Protein AF-A0A957FQN2-F1 (afdb_monomer_lite)

Radius of gyration: 18.51 Å; chains: 1; bounding box: 55×21×60 Å

Structure (mmCIF, N/CA/C/O backbone):
data_AF-A0A957FQN2-F1
#
_entry.id   AF-A0A957FQN2-F1
#
loop_
_atom_site.group_PDB
_atom_site.id
_atom_site.type_symbol
_atom_site.label_atom_id
_atom_site.label_alt_id
_atom_site.label_comp_id
_atom_site.label_asym_id
_atom_site.label_entity_id
_atom_site.label_seq_id
_atom_site.pdbx_PDB_ins_code
_atom_site.Cartn_x
_atom_site.Cartn_y
_atom_site.Cartn_z
_atom_site.occupancy
_atom_site.B_iso_or_equiv
_atom_site.auth_seq_id
_atom_site.auth_comp_id
_atom_site.auth_asym_id
_atom_site.auth_atom_id
_atom_site.pdbx_PDB_model_num
ATOM 1 N N . MET A 1 1 ? -30.175 1.654 7.894 1.00 53.66 1 MET A N 1
ATOM 2 C CA . MET A 1 1 ? -29.543 0.340 7.612 1.00 53.66 1 MET A CA 1
ATOM 3 C C . MET A 1 1 ? -28.734 -0.054 8.843 1.00 53.66 1 MET A C 1
ATOM 5 O O . MET A 1 1 ? -28.124 0.829 9.425 1.00 53.66 1 MET A O 1
ATOM 9 N N . SER A 1 2 ? -28.752 -1.314 9.287 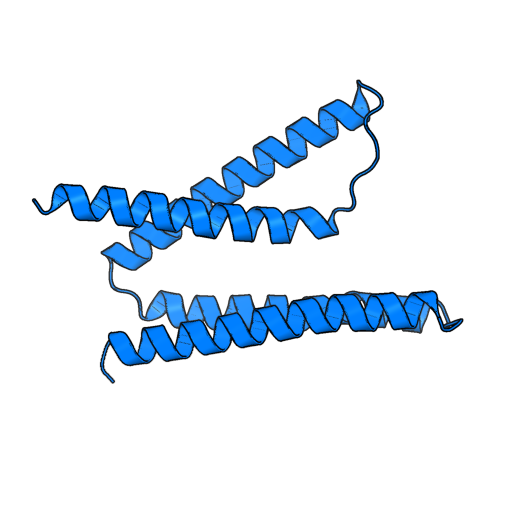1.00 62.56 2 SER A N 1
ATOM 10 C CA . SER A 1 2 ? -27.943 -1.736 10.448 1.00 62.56 2 SER A CA 1
ATOM 11 C C . SER A 1 2 ? -26.442 -1.599 10.144 1.00 62.56 2 SER A C 1
ATOM 13 O O . SER A 1 2 ? -26.022 -1.958 9.043 1.00 62.56 2 SER A O 1
ATOM 15 N N . GLN A 1 3 ? -25.641 -1.138 11.115 1.00 61.78 3 GLN A N 1
ATOM 16 C CA . GLN A 1 3 ? -24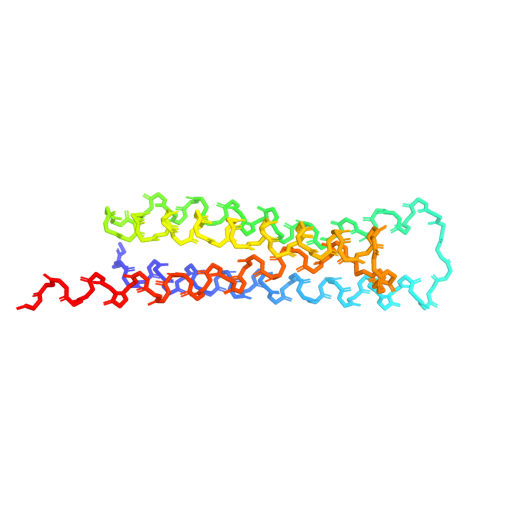.167 -1.045 11.056 1.00 61.78 3 GLN A CA 1
ATOM 17 C C . GLN A 1 3 ? -23.519 -2.321 10.474 1.00 61.78 3 GLN A C 1
ATOM 19 O O . GLN A 1 3 ? -22.644 -2.259 9.610 1.00 61.78 3 GLN A O 1
ATOM 24 N N . LYS A 1 4 ? -24.046 -3.503 10.832 1.00 62.72 4 LYS A N 1
ATOM 25 C CA . LYS A 1 4 ? -23.579 -4.801 10.310 1.00 62.72 4 LYS A CA 1
ATOM 26 C C . LYS A 1 4 ? -23.760 -4.958 8.792 1.00 62.72 4 LYS A C 1
ATOM 28 O O . LYS A 1 4 ? -22.917 -5.562 8.134 1.00 62.72 4 LYS A O 1
ATOM 33 N N . VAL A 1 5 ? -24.843 -4.422 8.226 1.00 64.69 5 VAL A N 1
ATOM 34 C CA . VAL A 1 5 ? -25.165 -4.531 6.790 1.00 64.69 5 VAL A CA 1
ATOM 35 C C . VAL A 1 5 ? -24.274 -3.612 5.954 1.00 64.69 5 VAL A C 1
ATOM 37 O O . VAL A 1 5 ? -23.828 -4.005 4.874 1.00 64.69 5 VAL A O 1
ATOM 40 N N . ILE A 1 6 ? -23.957 -2.421 6.470 1.00 68.88 6 ILE A N 1
ATOM 41 C CA . ILE A 1 6 ? -23.019 -1.479 5.838 1.00 68.88 6 ILE A CA 1
ATOM 42 C C . ILE A 1 6 ? -21.624 -2.110 5.773 1.00 68.88 6 ILE A C 1
ATOM 44 O O . ILE A 1 6 ? -21.030 -2.176 4.696 1.00 68.88 6 ILE A O 1
ATOM 48 N N . HIS A 1 7 ? -21.158 -2.688 6.884 1.00 71.12 7 HIS A N 1
ATOM 49 C CA . HIS A 1 7 ? -19.870 -3.378 6.953 1.00 71.12 7 HIS A CA 1
ATOM 50 C C . HIS A 1 7 ? -19.773 -4.570 5.983 1.00 71.12 7 HIS A C 1
ATOM 52 O O . HIS A 1 7 ? -18.794 -4.702 5.252 1.00 71.12 7 HIS A O 1
ATOM 58 N N . GLN A 1 8 ? -20.796 -5.430 5.913 1.00 70.62 8 GLN A N 1
ATOM 59 C CA . GLN A 1 8 ? -20.805 -6.568 4.980 1.00 70.62 8 GLN A CA 1
ATOM 60 C C . GLN A 1 8 ? -20.834 -6.132 3.511 1.00 70.62 8 GLN A C 1
ATOM 62 O O . GLN A 1 8 ? -20.176 -6.742 2.667 1.00 70.62 8 GLN A O 1
ATOM 67 N N . THR A 1 9 ? -21.582 -5.074 3.200 1.00 73.44 9 THR A N 1
ATOM 68 C CA . THR A 1 9 ? -21.648 -4.522 1.841 1.00 73.44 9 THR A CA 1
ATOM 69 C C . THR A 1 9 ? -20.304 -3.922 1.440 1.00 73.44 9 THR A C 1
ATOM 71 O O . THR A 1 9 ? -19.836 -4.167 0.329 1.00 73.44 9 THR A O 1
ATOM 74 N N . TYR A 1 10 ? -19.652 -3.199 2.352 1.00 75.19 10 TYR A N 1
ATOM 75 C CA . TYR A 1 10 ? -18.306 -2.671 2.154 1.00 75.19 10 TYR A CA 1
ATOM 76 C C . TYR A 1 10 ? -17.277 -3.789 1.947 1.00 75.19 10 TYR A C 1
ATOM 78 O O . TYR A 1 10 ? -16.573 -3.778 0.943 1.00 75.19 10 TYR A O 1
ATOM 86 N N . MET A 1 11 ? -17.253 -4.807 2.813 1.00 74.94 11 MET A N 1
ATOM 87 C CA . MET A 1 11 ? -16.347 -5.955 2.679 1.00 74.94 11 MET A CA 1
ATOM 88 C C . MET A 1 11 ? -16.516 -6.683 1.344 1.00 74.94 11 MET A C 1
ATOM 90 O O . MET A 1 11 ? -15.527 -7.013 0.697 1.00 74.94 11 MET A O 1
ATOM 94 N N . ARG A 1 12 ? -17.757 -6.880 0.879 1.00 76.62 12 ARG A N 1
ATOM 95 C CA . ARG A 1 12 ? -18.022 -7.468 -0.444 1.0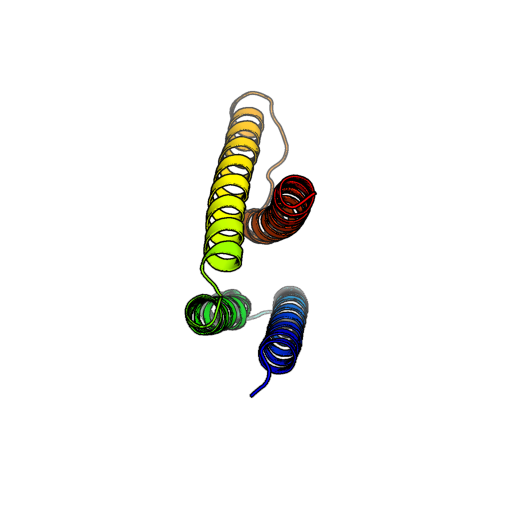0 76.62 12 ARG A CA 1
ATOM 96 C C . ARG A 1 12 ? -17.543 -6.576 -1.586 1.00 76.62 12 ARG A C 1
ATOM 98 O O . ARG A 1 12 ? -16.971 -7.091 -2.541 1.00 76.62 12 ARG A O 1
ATOM 105 N N . ARG A 1 13 ? -17.751 -5.257 -1.495 1.00 78.12 13 ARG A N 1
ATOM 106 C CA . ARG A 1 13 ? -17.264 -4.295 -2.497 1.00 78.12 13 ARG A CA 1
ATOM 107 C C . ARG A 1 13 ? -15.741 -4.277 -2.549 1.00 78.12 13 ARG A C 1
ATOM 109 O O . ARG A 1 13 ? -15.191 -4.382 -3.633 1.00 78.12 13 ARG A O 1
ATOM 116 N N . MET A 1 14 ? -15.071 -4.236 -1.400 1.00 78.00 14 MET A N 1
ATOM 117 C CA . MET A 1 14 ? -13.610 -4.274 -1.312 1.00 78.00 14 MET A CA 1
ATOM 118 C C . MET A 1 14 ? -13.024 -5.593 -1.805 1.00 78.00 14 MET A C 1
ATOM 120 O O . MET A 1 14 ? -12.059 -5.576 -2.561 1.00 78.00 14 MET A O 1
ATOM 124 N N . ALA A 1 15 ? -13.625 -6.728 -1.437 1.00 77.94 15 ALA A N 1
ATOM 125 C CA . ALA A 1 15 ? -13.229 -8.030 -1.963 1.00 77.94 15 ALA A CA 1
ATOM 126 C C . ALA A 1 15 ? -13.413 -8.090 -3.488 1.00 77.94 15 ALA A C 1
ATOM 128 O O . ALA A 1 15 ? -12.517 -8.540 -4.195 1.00 77.94 15 ALA A O 1
ATOM 129 N N . GLY A 1 16 ? -14.530 -7.563 -4.003 1.00 82.44 16 GLY A N 1
ATOM 130 C CA . GLY A 1 16 ? -14.761 -7.409 -5.439 1.00 82.44 16 GLY A CA 1
ATOM 131 C C . GLY A 1 16 ? -13.676 -6.564 -6.110 1.00 82.44 16 GLY A C 1
ATOM 132 O O . GLY A 1 16 ? -13.080 -7.005 -7.087 1.00 82.44 16 GLY A O 1
ATOM 133 N N . THR A 1 17 ? -13.349 -5.398 -5.551 1.00 83.25 17 THR A N 1
ATOM 134 C CA . THR A 1 17 ? -12.276 -4.525 -6.049 1.00 83.25 17 THR A CA 1
ATOM 135 C C . THR A 1 17 ? -10.918 -5.222 -6.048 1.00 83.25 17 THR A C 1
ATOM 137 O O . THR A 1 17 ? -10.184 -5.117 -7.026 1.00 83.25 17 THR A O 1
ATOM 140 N N . ALA A 1 18 ? -10.585 -5.963 -4.988 1.00 80.81 18 ALA A N 1
ATOM 141 C CA . ALA A 1 18 ? -9.337 -6.714 -4.896 1.00 80.81 18 ALA A CA 1
ATOM 142 C C . ALA A 1 18 ? -9.259 -7.827 -5.953 1.00 80.81 18 ALA A C 1
ATOM 144 O O . ALA A 1 18 ? -8.227 -7.985 -6.601 1.00 80.81 18 ALA A O 1
ATOM 145 N N . VAL A 1 19 ? -10.356 -8.558 -6.184 1.00 85.56 19 VAL A N 1
ATOM 146 C CA . VAL A 1 19 ? -10.437 -9.571 -7.249 1.00 85.56 19 VAL A CA 1
ATOM 147 C C . VAL A 1 19 ? -10.263 -8.929 -8.623 1.00 85.56 19 VAL A C 1
ATOM 149 O O . VAL A 1 19 ? -9.480 -9.428 -9.427 1.00 85.56 19 VAL A O 1
ATOM 152 N N . VAL A 1 20 ? -10.933 -7.802 -8.886 1.00 89.69 20 VAL A N 1
ATOM 153 C CA . VAL A 1 20 ? -10.792 -7.062 -10.152 1.00 89.69 20 VAL A CA 1
ATOM 154 C C . VAL A 1 20 ? -9.363 -6.547 -10.327 1.00 89.69 20 VAL A C 1
ATOM 156 O O . VAL A 1 20 ? -8.813 -6.663 -11.418 1.00 89.69 20 VAL A O 1
ATOM 159 N N . TYR A 1 21 ? -8.734 -6.037 -9.265 1.00 84.56 21 TYR A N 1
ATOM 160 C CA . TYR A 1 21 ? -7.329 -5.635 -9.281 1.00 84.56 21 TYR A CA 1
ATOM 161 C C . TYR A 1 21 ? -6.423 -6.803 -9.679 1.00 84.56 21 TYR A C 1
ATOM 163 O O . TYR A 1 21 ? -5.716 -6.713 -10.680 1.00 84.56 21 TYR A O 1
ATOM 171 N N . VAL A 1 22 ? -6.489 -7.925 -8.959 1.00 84.50 22 VAL A N 1
ATOM 172 C CA . VAL A 1 22 ? -5.654 -9.101 -9.243 1.00 84.50 22 VAL A CA 1
ATOM 173 C C . VAL A 1 22 ? -5.894 -9.598 -10.670 1.00 84.50 22 VAL A C 1
ATOM 175 O O . VAL A 1 22 ? -4.940 -9.757 -11.430 1.00 84.50 22 VAL A O 1
ATOM 178 N N . ALA A 1 23 ? -7.155 -9.756 -11.077 1.00 88.94 23 ALA A N 1
ATOM 179 C CA . ALA A 1 23 ? -7.509 -10.168 -12.432 1.00 88.94 23 ALA A CA 1
ATOM 180 C C . ALA A 1 23 ? -6.953 -9.207 -1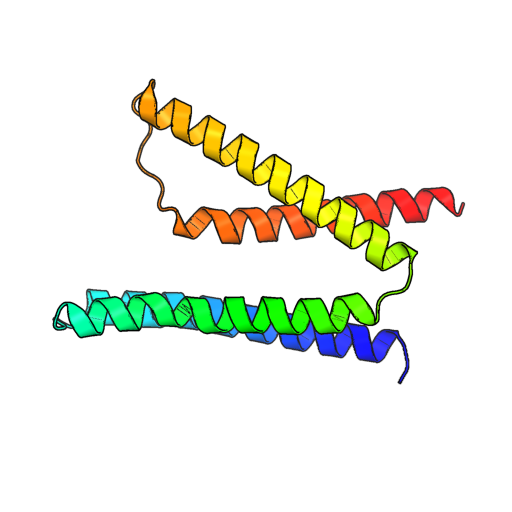3.493 1.00 88.94 23 ALA A C 1
ATOM 182 O O . ALA A 1 23 ? -6.429 -9.660 -14.508 1.00 88.94 23 ALA A O 1
ATOM 183 N N . SER A 1 24 ? -7.012 -7.894 -13.250 1.00 87.50 24 SER A N 1
ATOM 184 C CA . SER A 1 24 ? -6.474 -6.890 -14.169 1.00 87.50 24 SER A CA 1
ATOM 185 C C . SER A 1 24 ? -4.952 -6.970 -14.298 1.00 87.50 24 SER A C 1
ATOM 187 O O . SER A 1 24 ? -4.447 -6.922 -15.417 1.00 87.50 24 SER A O 1
ATOM 189 N N . VAL A 1 25 ? -4.222 -7.178 -13.194 1.00 86.69 25 VAL A N 1
ATOM 190 C CA . VAL A 1 25 ? -2.764 -7.378 -13.221 1.00 86.69 25 VAL A CA 1
ATOM 191 C C . VAL A 1 25 ? -2.416 -8.616 -14.044 1.00 86.69 25 VAL A C 1
ATOM 193 O O . VAL A 1 25 ? -1.583 -8.529 -14.948 1.00 86.69 25 VAL A O 1
ATOM 196 N N . PHE A 1 26 ? -3.074 -9.751 -13.787 1.00 87.00 26 PHE A N 1
ATOM 197 C CA . PHE A 1 26 ? -2.830 -10.989 -14.533 1.00 87.00 26 PHE A CA 1
ATOM 198 C C . PHE A 1 26 ? -3.174 -10.841 -16.018 1.00 87.00 26 PHE A C 1
ATOM 200 O O . PHE A 1 26 ? -2.358 -11.192 -16.866 1.00 87.00 26 PHE A O 1
ATOM 207 N N . ALA A 1 27 ? -4.340 -10.278 -16.345 1.00 88.88 27 ALA A N 1
ATOM 208 C CA . ALA A 1 27 ? -4.783 -10.100 -17.726 1.00 88.88 27 ALA A CA 1
ATOM 209 C C . ALA A 1 27 ? -3.834 -9.191 -18.520 1.00 88.88 27 ALA A C 1
ATOM 211 O O . ALA A 1 27 ? -3.420 -9.546 -19.622 1.00 88.88 27 ALA A O 1
ATOM 212 N N . VAL A 1 28 ? -3.443 -8.048 -17.946 1.00 88.44 28 VAL A N 1
ATOM 213 C CA . VAL A 1 28 ? -2.505 -7.109 -18.577 1.00 88.44 28 VAL A CA 1
ATOM 214 C C . VAL A 1 28 ? -1.129 -7.748 -18.752 1.00 88.44 28 VAL A C 1
ATOM 216 O O . VAL A 1 28 ? -0.547 -7.640 -19.827 1.00 88.44 28 VAL A O 1
ATOM 219 N N . THR A 1 29 ? -0.629 -8.459 -17.738 1.00 86.12 29 THR A N 1
ATOM 220 C CA . THR A 1 29 ? 0.679 -9.130 -17.802 1.00 86.12 29 THR A CA 1
ATOM 221 C C . THR A 1 29 ? 0.697 -10.213 -18.881 1.00 86.12 29 THR A C 1
ATOM 223 O O . THR A 1 29 ? 1.623 -10.258 -19.687 1.00 86.12 29 THR A O 1
ATOM 226 N N . LEU A 1 30 ? -0.341 -11.054 -18.949 1.00 89.19 30 LEU A N 1
ATOM 227 C CA . LEU A 1 30 ? -0.462 -12.086 -19.982 1.00 89.19 30 LEU A CA 1
ATOM 228 C C . LEU A 1 30 ? -0.549 -11.468 -21.380 1.00 89.19 30 LEU A C 1
ATOM 230 O O . LEU A 1 30 ? 0.168 -11.897 -22.279 1.00 89.19 30 LEU A O 1
ATOM 234 N N . LEU A 1 31 ? -1.377 -10.438 -21.562 1.00 89.38 31 LEU A N 1
ATOM 235 C CA . LEU A 1 31 ? -1.565 -9.786 -22.858 1.00 89.38 31 LEU A CA 1
ATOM 236 C C . LEU A 1 31 ? -0.274 -9.126 -23.361 1.00 89.38 31 LEU A C 1
ATOM 238 O O . LEU A 1 31 ? 0.121 -9.330 -24.505 1.00 89.38 31 LEU A O 1
ATOM 242 N N . ILE A 1 32 ? 0.410 -8.377 -22.493 1.00 89.06 32 ILE A N 1
ATOM 243 C CA . ILE A 1 32 ? 1.654 -7.674 -22.832 1.00 89.06 32 ILE A CA 1
ATOM 244 C C . ILE A 1 32 ? 2.799 -8.646 -23.155 1.00 89.06 32 ILE A C 1
ATOM 246 O O . ILE A 1 32 ? 3.675 -8.304 -23.946 1.00 89.06 32 ILE A O 1
ATOM 250 N N . ASN A 1 33 ? 2.807 -9.838 -22.553 1.00 87.94 33 ASN A N 1
ATOM 251 C CA . ASN A 1 33 ? 3.859 -10.834 -22.769 1.00 87.94 33 ASN A CA 1
ATOM 252 C C . ASN A 1 33 ? 3.574 -11.796 -23.935 1.00 87.94 33 ASN A C 1
ATOM 254 O O . ASN A 1 33 ? 4.469 -12.540 -24.327 1.00 87.94 33 ASN A O 1
ATOM 258 N N . THR A 1 34 ? 2.350 -11.817 -24.472 1.00 89.38 34 THR A N 1
ATOM 259 C CA . THR A 1 34 ? 1.948 -12.740 -25.552 1.00 89.38 34 THR A CA 1
ATOM 260 C C . THR A 1 34 ? 1.730 -12.052 -26.893 1.00 89.38 34 THR A C 1
ATOM 262 O O . THR A 1 34 ? 1.843 -12.703 -27.929 1.00 89.38 34 THR A O 1
ATOM 265 N N . VAL A 1 35 ? 1.427 -10.752 -26.892 1.00 89.69 35 VAL A N 1
ATOM 266 C CA . VAL A 1 35 ? 1.118 -9.989 -28.102 1.00 89.69 35 VAL A CA 1
ATOM 267 C C . VAL A 1 35 ? 2.126 -8.866 -28.274 1.00 89.69 35 VAL A C 1
ATOM 269 O O . VAL A 1 35 ? 2.364 -8.081 -27.356 1.00 89.69 35 VAL A O 1
ATOM 272 N N . ASP A 1 36 ? 2.676 -8.753 -29.481 1.00 90.19 36 ASP A N 1
ATOM 273 C CA . ASP A 1 36 ? 3.561 -7.651 -29.835 1.00 90.19 36 ASP A CA 1
ATOM 274 C C . ASP A 1 36 ? 2.719 -6.389 -30.080 1.00 90.19 36 ASP A C 1
ATOM 276 O O . ASP A 1 36 ? 2.038 -6.239 -31.098 1.00 90.19 36 ASP A O 1
ATOM 280 N N . LEU A 1 37 ? 2.676 -5.512 -29.078 1.00 89.75 37 LEU A N 1
ATOM 281 C CA . LEU A 1 37 ? 1.845 -4.311 -29.073 1.00 89.75 37 LEU A CA 1
ATOM 282 C C . LEU A 1 37 ? 2.700 -3.053 -29.271 1.00 89.75 37 LEU A C 1
ATOM 284 O O . LEU A 1 37 ? 3.768 -2.928 -28.664 1.00 89.75 37 LEU A O 1
ATOM 288 N N . PRO A 1 38 ? 2.204 -2.047 -30.017 1.00 93.25 38 PRO A N 1
ATOM 289 C CA . PRO A 1 38 ? 2.822 -0.730 -30.065 1.00 93.25 38 PRO A CA 1
ATOM 290 C C . PRO A 1 38 ? 3.042 -0.163 -28.659 1.00 93.25 38 PRO A C 1
ATOM 292 O O . PRO A 1 38 ? 2.170 -0.262 -27.789 1.00 93.25 38 PRO A O 1
ATOM 295 N N . ARG A 1 39 ? 4.181 0.511 -28.455 1.00 91.25 39 ARG A N 1
ATOM 296 C CA . ARG A 1 39 ? 4.588 1.063 -27.150 1.00 91.25 39 ARG A CA 1
ATOM 297 C C . ARG A 1 39 ? 3.486 1.882 -26.473 1.00 91.25 39 ARG A C 1
ATOM 299 O O . ARG A 1 39 ? 3.287 1.743 -25.273 1.00 91.25 39 ARG A O 1
ATOM 306 N N . LEU A 1 40 ? 2.758 2.702 -27.234 1.00 93.38 40 LEU A N 1
ATOM 307 C CA . LEU A 1 40 ? 1.663 3.520 -26.704 1.00 93.38 40 LEU A CA 1
ATOM 308 C C . LEU A 1 40 ? 0.554 2.663 -26.074 1.00 93.38 40 LEU A C 1
ATOM 310 O O . LEU A 1 40 ? 0.125 2.944 -24.959 1.00 93.38 40 LEU A O 1
ATOM 314 N N . ILE A 1 41 ? 0.129 1.596 -26.755 1.00 92.75 41 ILE A N 1
ATOM 315 C CA . ILE A 1 41 ? -0.932 0.701 -26.275 1.00 92.75 41 ILE A CA 1
ATOM 316 C C . ILE A 1 41 ? -0.463 -0.042 -25.024 1.00 92.75 41 ILE A C 1
ATOM 318 O O . ILE A 1 41 ? -1.183 -0.084 -24.029 1.00 92.75 41 ILE A O 1
ATOM 322 N N . ARG A 1 42 ? 0.773 -0.555 -25.033 1.00 89.88 42 ARG A N 1
ATOM 323 C CA . ARG A 1 42 ? 1.378 -1.226 -23.873 1.00 89.88 42 ARG A CA 1
ATOM 324 C C . ARG A 1 42 ? 1.407 -0.321 -22.637 1.00 89.88 42 ARG A C 1
ATOM 326 O O . ARG A 1 42 ? 1.055 -0.768 -21.549 1.00 89.88 42 ARG A O 1
ATOM 333 N N . THR A 1 43 ? 1.775 0.950 -22.810 1.00 89.94 43 THR A N 1
ATOM 334 C CA . THR A 1 43 ? 1.772 1.940 -21.725 1.00 89.94 43 THR A CA 1
ATOM 335 C C . THR A 1 43 ? 0.366 2.175 -21.176 1.00 89.94 43 THR A C 1
ATOM 337 O O . THR A 1 43 ? 0.188 2.161 -19.965 1.00 89.94 43 THR A O 1
ATOM 340 N N . LEU A 1 44 ? -0.643 2.349 -22.036 1.00 93.19 44 LEU A N 1
ATOM 341 C CA . LEU A 1 44 ? -2.028 2.555 -21.590 1.00 93.19 44 LEU A CA 1
ATOM 342 C C . LEU A 1 44 ? -2.580 1.335 -20.839 1.00 93.19 44 LEU A C 1
ATOM 344 O O . LEU A 1 44 ? -3.218 1.490 -19.799 1.00 93.19 44 LEU A O 1
ATOM 348 N N . LEU A 1 45 ? -2.287 0.123 -21.319 1.00 91.19 45 LEU A N 1
ATOM 349 C CA . LEU A 1 45 ? -2.684 -1.120 -20.652 1.00 91.19 45 LEU A CA 1
ATOM 350 C C . LEU A 1 45 ? -2.053 -1.259 -19.261 1.00 91.19 45 LEU A C 1
ATOM 352 O O . LEU A 1 45 ? -2.722 -1.721 -18.339 1.00 91.19 45 LEU A O 1
ATOM 356 N N . ALA A 1 46 ? -0.806 -0.812 -19.081 1.00 89.06 46 ALA A N 1
ATOM 357 C CA . ALA A 1 46 ? -0.121 -0.855 -17.788 1.00 89.06 46 ALA A CA 1
ATOM 358 C C . ALA A 1 46 ? -0.814 -0.011 -16.697 1.00 89.06 46 ALA A C 1
ATOM 360 O O . ALA A 1 46 ? -0.624 -0.278 -15.513 1.00 89.06 46 ALA A O 1
ATOM 361 N N . PHE A 1 47 ? -1.654 0.962 -17.072 1.00 90.56 47 PHE A N 1
ATOM 362 C CA . PHE A 1 47 ? -2.450 1.749 -16.125 1.00 90.56 47 PHE A CA 1
ATOM 363 C C . PHE A 1 47 ? -3.792 1.110 -15.751 1.00 90.56 47 PHE A C 1
ATOM 365 O O . PHE A 1 47 ? -4.400 1.537 -14.772 1.00 90.56 47 PHE A O 1
ATOM 372 N N . ILE A 1 48 ? -4.267 0.084 -16.466 1.00 91.75 48 ILE A N 1
ATOM 373 C CA . ILE A 1 48 ? -5.561 -0.557 -16.169 1.00 91.75 48 ILE A CA 1
ATOM 374 C C . ILE A 1 48 ? -5.659 -1.033 -14.708 1.00 91.75 48 ILE A C 1
ATOM 376 O O . ILE A 1 48 ? -6.679 -0.742 -14.078 1.00 91.75 48 ILE A O 1
ATOM 380 N N . PRO A 1 49 ? -4.629 -1.668 -14.108 1.00 87.56 49 PRO A N 1
ATOM 381 C CA . PRO A 1 49 ? -4.691 -2.092 -12.711 1.00 87.56 49 PRO A CA 1
ATOM 382 C C . PRO A 1 49 ? -4.761 -0.943 -11.700 1.00 87.56 49 PRO A C 1
ATOM 384 O O . PRO A 1 49 ? -5.049 -1.178 -10.529 1.00 87.56 49 PRO A O 1
ATOM 387 N N . MET A 1 50 ? -4.541 0.306 -12.122 1.00 89.94 50 MET A N 1
ATOM 388 C CA . MET A 1 50 ? -4.715 1.471 -11.253 1.00 89.94 50 MET A CA 1
ATOM 389 C C . MET A 1 50 ? -6.189 1.848 -11.080 1.00 89.94 50 MET A C 1
ATOM 391 O O . MET A 1 50 ? -6.553 2.382 -10.034 1.00 89.94 50 MET A O 1
ATOM 395 N N . LEU A 1 51 ? -7.063 1.546 -12.050 1.00 91.56 51 LEU A N 1
ATOM 396 C CA . LEU A 1 51 ? -8.486 1.903 -11.963 1.00 91.56 51 LEU A CA 1
ATOM 397 C C . LEU A 1 51 ? -9.181 1.246 -10.753 1.00 91.56 51 LEU A C 1
ATOM 399 O O . LEU A 1 51 ? -9.857 1.962 -10.009 1.00 91.56 51 LEU A O 1
ATOM 403 N N . PRO A 1 52 ? -8.985 -0.061 -10.474 1.00 88.44 52 PRO A N 1
ATOM 404 C CA . PRO A 1 52 ? -9.515 -0.682 -9.263 1.00 88.44 52 PRO A CA 1
ATOM 405 C C . PRO A 1 52 ? -8.946 -0.072 -7.980 1.00 88.44 52 PRO A C 1
ATOM 407 O O . PRO A 1 52 ? -9.682 0.075 -7.011 1.00 88.44 52 PRO A O 1
ATOM 410 N N . ILE A 1 53 ? -7.668 0.325 -7.964 1.00 88.25 53 ILE A N 1
ATOM 411 C CA . ILE A 1 53 ? -7.049 0.964 -6.791 1.00 88.25 53 ILE A CA 1
ATOM 412 C C . ILE A 1 53 ? -7.716 2.315 -6.507 1.00 88.25 53 ILE A C 1
ATOM 414 O O . ILE A 1 53 ? -8.111 2.576 -5.372 1.00 88.25 53 ILE A O 1
ATOM 418 N N . ILE A 1 54 ? -7.902 3.147 -7.537 1.00 92.00 54 ILE A N 1
ATOM 419 C CA . ILE A 1 54 ? -8.574 4.450 -7.421 1.00 92.00 54 ILE A CA 1
ATOM 420 C C . ILE A 1 54 ? -10.013 4.265 -6.925 1.00 92.00 54 ILE A C 1
ATOM 422 O O . ILE A 1 54 ? -10.447 4.953 -6.000 1.00 92.00 54 ILE A O 1
ATOM 426 N N . TYR A 1 55 ? -10.741 3.303 -7.497 1.00 90.56 55 TYR A N 1
ATOM 427 C CA . TYR A 1 55 ? -12.090 2.970 -7.045 1.00 90.56 55 TYR A CA 1
ATOM 428 C C . TYR A 1 55 ? -12.108 2.482 -5.590 1.00 90.56 55 TYR A C 1
ATOM 430 O O . TYR A 1 55 ? -12.965 2.898 -4.814 1.00 90.56 55 TYR A O 1
ATOM 438 N N . GLY A 1 56 ? -11.156 1.628 -5.205 1.00 88.38 56 GLY A N 1
ATOM 439 C CA . GLY A 1 56 ? -11.009 1.124 -3.843 1.00 88.38 56 GLY A CA 1
ATOM 440 C C . GLY A 1 56 ? -10.761 2.240 -2.835 1.00 88.38 56 GLY A C 1
ATOM 441 O O . GLY A 1 56 ? -11.396 2.254 -1.785 1.00 88.38 56 GLY A O 1
ATOM 442 N N . LEU A 1 57 ? -9.912 3.213 -3.178 1.00 90.50 57 LEU A N 1
ATOM 443 C CA . LEU A 1 57 ? -9.668 4.389 -2.345 1.00 90.50 57 LEU A CA 1
ATOM 444 C C . LEU A 1 57 ? -10.944 5.215 -2.159 1.00 90.50 57 LEU A C 1
ATOM 446 O O . LEU A 1 57 ? -11.318 5.510 -1.029 1.00 90.50 57 LEU A O 1
ATOM 450 N N . TRP A 1 58 ? -11.650 5.528 -3.249 1.00 91.50 58 TRP A N 1
ATOM 451 C CA . TRP A 1 58 ? -12.921 6.255 -3.185 1.00 91.50 58 TRP A CA 1
ATOM 452 C C . TRP A 1 58 ? -13.979 5.505 -2.358 1.00 91.50 58 TRP A C 1
ATOM 454 O O . TRP A 1 58 ? -14.654 6.091 -1.510 1.00 91.50 58 TRP A O 1
ATOM 464 N N . ALA A 1 59 ? -14.104 4.191 -2.564 1.00 88.25 59 ALA A N 1
ATOM 465 C CA . ALA A 1 59 ? -15.033 3.345 -1.821 1.00 88.25 59 ALA A CA 1
ATOM 466 C C . ALA A 1 59 ? -14.683 3.288 -0.328 1.00 88.25 59 ALA A C 1
ATOM 468 O O . ALA A 1 59 ? -15.588 3.316 0.509 1.00 88.25 59 ALA A O 1
ATOM 469 N N . TYR A 1 60 ? -13.391 3.239 0.002 1.00 88.44 60 TYR A N 1
ATOM 470 C CA . TYR A 1 60 ? -12.913 3.286 1.376 1.00 88.44 60 TYR A CA 1
ATOM 471 C C . TYR A 1 60 ? -13.182 4.636 2.034 1.00 88.44 60 TYR A C 1
ATOM 473 O O . TYR A 1 60 ? -13.702 4.647 3.142 1.00 88.44 60 TYR A O 1
ATOM 481 N N . SER A 1 61 ? -12.908 5.761 1.366 1.00 89.00 61 SER A N 1
ATOM 482 C CA . SER A 1 61 ? -13.203 7.096 1.906 1.00 89.00 61 SER A CA 1
ATOM 483 C C . SER A 1 61 ? -14.679 7.233 2.283 1.00 89.00 61 SER A C 1
ATOM 485 O O . SER A 1 61 ? -14.994 7.588 3.414 1.00 89.00 61 SER A O 1
ATOM 487 N N . ASN A 1 62 ? -15.583 6.819 1.391 1.00 87.94 62 ASN A N 1
ATOM 488 C CA . ASN A 1 62 ? -17.021 6.843 1.665 1.00 87.94 62 ASN A CA 1
ATOM 489 C C . ASN A 1 62 ? -17.439 5.914 2.815 1.00 87.94 62 ASN A C 1
ATOM 491 O O . ASN A 1 62 ? -18.437 6.169 3.488 1.00 87.94 62 ASN A O 1
ATOM 495 N N . PHE A 1 63 ? -16.735 4.797 3.004 1.00 86.00 63 PHE A N 1
ATOM 496 C CA . PHE A 1 63 ? -16.974 3.882 4.117 1.00 86.00 63 PHE A CA 1
ATOM 497 C C . PHE A 1 63 ? -16.426 4.433 5.436 1.00 86.00 63 PHE A C 1
ATOM 499 O O . PHE A 1 63 ? -17.093 4.317 6.461 1.00 86.00 63 PHE A O 1
ATOM 506 N N . ALA A 1 64 ? -15.251 5.064 5.409 1.00 87.31 64 ALA A N 1
ATOM 507 C CA . ALA A 1 64 ? -14.598 5.643 6.575 1.00 87.31 64 ALA A CA 1
ATOM 508 C C . ALA A 1 64 ? -15.447 6.747 7.226 1.00 87.31 64 ALA A C 1
ATOM 510 O O . ALA A 1 64 ? -15.459 6.858 8.450 1.00 87.31 64 ALA A O 1
ATOM 511 N N . ASP A 1 65 ? -16.214 7.496 6.430 1.00 87.31 65 ASP A N 1
ATOM 512 C CA . ASP A 1 65 ? -17.163 8.506 6.920 1.00 87.31 65 ASP A CA 1
ATOM 513 C C . ASP A 1 65 ? -18.368 7.911 7.673 1.00 87.31 65 ASP A C 1
ATOM 515 O O . ASP A 1 65 ? -19.073 8.623 8.384 1.00 87.31 65 ASP A O 1
ATOM 519 N N . GLN A 1 66 ? -18.615 6.605 7.534 1.00 89.38 66 GLN A N 1
ATOM 520 C CA . GLN A 1 66 ? -19.722 5.889 8.182 1.00 89.38 66 GLN A CA 1
ATOM 521 C C . GLN A 1 66 ? -19.277 5.103 9.427 1.00 89.38 66 GLN A C 1
ATOM 523 O O . GLN A 1 66 ? -20.107 4.463 10.082 1.00 89.38 66 GLN A O 1
ATOM 528 N N . LEU A 1 67 ? -17.977 5.117 9.737 1.00 87.62 67 LEU A N 1
ATOM 529 C CA . LEU A 1 67 ? -17.418 4.462 10.914 1.00 87.62 67 LEU A CA 1
ATOM 530 C C . LEU A 1 67 ? -17.745 5.247 12.185 1.00 87.62 67 LEU A C 1
ATOM 532 O O . LEU A 1 67 ? -17.783 6.477 12.184 1.00 87.62 67 LEU A O 1
ATOM 536 N N . ASP A 1 68 ? -17.928 4.523 13.288 1.00 90.88 68 ASP A N 1
ATOM 537 C CA . ASP A 1 68 ? -17.915 5.136 14.613 1.00 90.88 68 ASP A CA 1
ATOM 538 C C . ASP A 1 68 ? -16.513 5.678 14.968 1.00 90.88 68 ASP A C 1
ATOM 540 O O . ASP A 1 68 ? -15.517 5.417 14.282 1.00 90.88 68 ASP A O 1
ATOM 544 N N . GLU A 1 69 ? -16.427 6.464 16.043 1.00 92.62 69 GLU A N 1
ATOM 545 C CA . GLU A 1 69 ? -15.178 7.119 16.449 1.00 92.62 69 GLU A CA 1
ATOM 546 C C . GLU A 1 69 ? -14.057 6.119 16.764 1.00 92.62 69 GLU A C 1
ATOM 548 O O . GLU A 1 69 ? -12.900 6.354 16.399 1.00 92.62 69 GLU A O 1
ATOM 553 N N . LEU A 1 70 ? -14.389 4.985 17.391 1.00 91.75 70 LEU A N 1
ATOM 554 C CA . LEU A 1 70 ? -13.415 3.963 17.768 1.00 91.75 70 LEU A CA 1
ATOM 555 C C . LEU A 1 70 ? -12.854 3.254 16.532 1.00 91.75 70 LEU A C 1
ATOM 557 O O . LEU A 1 70 ? -11.640 3.114 16.390 1.00 91.75 70 LEU A O 1
ATOM 561 N N . GLN A 1 71 ? -13.716 2.839 15.610 1.00 90.44 71 GLN A N 1
ATOM 562 C CA . GLN A 1 71 ? -13.321 2.204 14.360 1.00 90.44 71 GLN A CA 1
ATOM 563 C C . GLN A 1 71 ? -12.519 3.161 13.484 1.00 90.44 71 GLN A C 1
ATOM 565 O O . GLN A 1 71 ? -11.489 2.774 12.931 1.00 90.44 71 GLN A O 1
ATOM 570 N N . ARG A 1 72 ? -12.919 4.434 13.404 1.00 93.00 72 ARG A N 1
ATOM 571 C CA . ARG A 1 72 ? -12.150 5.457 12.687 1.00 93.00 72 ARG A CA 1
ATOM 572 C C . ARG A 1 72 ? -10.764 5.659 13.307 1.00 93.00 72 ARG A C 1
ATOM 574 O O . ARG A 1 72 ? -9.777 5.766 12.578 1.00 93.00 72 ARG A O 1
ATOM 581 N N . LEU A 1 73 ? -10.659 5.651 14.638 1.00 94.38 73 LEU A N 1
ATOM 582 C CA . LEU A 1 73 ? -9.381 5.706 15.353 1.00 94.38 73 LEU A CA 1
ATOM 583 C C . LEU A 1 73 ? -8.501 4.486 15.049 1.00 94.38 73 LEU A C 1
ATOM 585 O O . LEU A 1 73 ? -7.319 4.651 14.742 1.00 94.38 73 LEU A O 1
ATOM 589 N N . ILE A 1 74 ? -9.067 3.277 15.121 1.00 94.00 74 ILE A N 1
ATOM 590 C CA . ILE A 1 74 ? -8.382 2.018 14.799 1.00 94.00 74 ILE A CA 1
ATOM 591 C C . ILE A 1 74 ? -7.830 2.069 13.378 1.00 94.00 74 ILE A C 1
ATOM 593 O O . ILE A 1 74 ? -6.643 1.815 13.175 1.00 94.00 74 ILE A O 1
ATOM 597 N N . GLN A 1 75 ? -8.663 2.455 12.413 1.00 94.38 75 GLN A N 1
ATOM 598 C CA . GLN A 1 75 ? -8.271 2.537 11.013 1.00 94.38 75 GLN A CA 1
ATOM 599 C C . GLN A 1 75 ? -7.154 3.552 10.778 1.00 94.38 75 GLN A C 1
ATOM 601 O O . GLN A 1 75 ? -6.159 3.235 10.129 1.00 94.38 75 GLN A O 1
ATOM 606 N N . ASN A 1 76 ? -7.261 4.746 11.365 1.00 95.19 76 ASN A N 1
ATOM 607 C CA . ASN A 1 76 ? -6.222 5.767 11.254 1.00 95.19 76 ASN A CA 1
ATOM 608 C C . ASN A 1 76 ? -4.883 5.273 11.815 1.00 95.19 76 ASN A C 1
ATOM 610 O O . ASN A 1 76 ? -3.848 5.411 11.163 1.00 95.19 76 ASN A O 1
ATOM 614 N N . LYS A 1 77 ? -4.890 4.650 13.000 1.00 97.12 77 LYS A N 1
ATOM 615 C CA . LYS A 1 77 ? -3.672 4.081 13.593 1.00 97.12 77 LYS A CA 1
ATOM 616 C C . LYS A 1 77 ? -3.102 2.943 12.751 1.00 97.12 77 LYS A C 1
ATOM 618 O O . LYS A 1 77 ? -1.886 2.854 12.594 1.00 97.12 77 LYS A O 1
ATOM 623 N N . ALA A 1 78 ? -3.967 2.103 12.189 1.00 96.38 78 ALA A N 1
ATOM 624 C CA . ALA A 1 78 ? -3.562 0.996 11.340 1.00 96.38 78 ALA A CA 1
ATOM 625 C C . ALA A 1 78 ? -2.909 1.480 10.033 1.00 96.38 78 ALA A C 1
ATOM 627 O O . ALA A 1 78 ? -1.861 0.961 9.649 1.00 96.38 78 ALA A O 1
ATOM 628 N N . ILE A 1 79 ? -3.464 2.518 9.397 1.00 96.12 79 ILE A N 1
ATOM 629 C CA . ILE A 1 79 ? -2.883 3.153 8.206 1.00 96.12 79 ILE A CA 1
ATOM 630 C C . ILE A 1 79 ? -1.518 3.757 8.534 1.00 96.12 79 ILE A C 1
ATOM 632 O O . ILE A 1 79 ? -0.549 3.455 7.845 1.00 96.12 79 ILE A O 1
ATOM 636 N N . VAL A 1 80 ? -1.409 4.543 9.611 1.00 98.19 80 VAL A N 1
ATOM 637 C CA . VAL A 1 80 ? -0.135 5.164 10.018 1.00 98.19 80 VAL A CA 1
ATOM 638 C C . VAL A 1 80 ? 0.941 4.108 10.275 1.00 98.19 80 VAL A C 1
ATOM 640 O O . VAL A 1 80 ? 2.054 4.231 9.763 1.00 98.19 80 VAL A O 1
ATOM 643 N N . LEU A 1 81 ? 0.610 3.049 11.022 1.00 98.06 81 LEU A N 1
ATOM 644 C CA . LEU A 1 81 ? 1.551 1.968 11.311 1.00 98.06 81 LEU A CA 1
ATOM 645 C C . LEU A 1 81 ? 1.973 1.234 10.033 1.00 98.06 81 LEU A C 1
ATOM 647 O O . LEU A 1 81 ? 3.163 1.029 9.808 1.00 98.06 81 LEU A O 1
ATOM 651 N N . SER A 1 82 ? 1.017 0.880 9.174 1.00 98.00 82 SER A N 1
ATOM 652 C CA . SER A 1 82 ? 1.307 0.175 7.922 1.00 98.00 82 SER A CA 1
ATOM 653 C C . SER A 1 82 ? 2.148 1.000 6.950 1.00 98.00 82 SER A C 1
ATOM 655 O O . SER A 1 82 ? 3.094 0.467 6.372 1.00 98.00 82 SER A O 1
ATOM 657 N N . ALA A 1 83 ? 1.872 2.299 6.813 1.00 98.00 83 ALA A N 1
ATOM 658 C CA . ALA A 1 83 ? 2.646 3.208 5.977 1.00 98.00 83 ALA A CA 1
ATOM 659 C C . ALA A 1 83 ? 4.072 3.380 6.519 1.00 98.00 83 ALA A C 1
ATOM 661 O O . ALA A 1 83 ? 5.033 3.276 5.757 1.00 98.00 83 ALA A O 1
ATOM 662 N N . GLY A 1 84 ? 4.221 3.564 7.836 1.00 98.38 84 GLY A N 1
ATOM 663 C CA . GLY A 1 84 ? 5.526 3.654 8.491 1.00 98.38 84 GLY A CA 1
ATOM 664 C C . GLY A 1 84 ? 6.360 2.385 8.310 1.00 98.38 84 GLY A C 1
ATOM 665 O O . GLY A 1 84 ? 7.510 2.461 7.884 1.00 98.38 84 GLY A O 1
ATOM 666 N N . LEU A 1 85 ? 5.770 1.210 8.555 1.00 98.44 85 LEU A N 1
ATOM 667 C CA . LEU A 1 85 ? 6.436 -0.079 8.344 1.00 98.44 85 LEU A CA 1
ATOM 668 C C . LEU A 1 85 ? 6.801 -0.301 6.875 1.00 98.44 85 LEU A C 1
ATOM 670 O O . LEU A 1 85 ? 7.912 -0.736 6.590 1.00 98.44 85 LEU A O 1
ATOM 674 N N . THR A 1 86 ? 5.902 0.037 5.948 1.00 98.31 86 THR A N 1
ATOM 675 C CA . THR A 1 86 ? 6.172 -0.052 4.506 1.00 98.31 86 THR A CA 1
ATOM 676 C C . THR A 1 86 ? 7.379 0.805 4.148 1.00 98.31 86 THR A C 1
ATOM 678 O O . THR A 1 86 ? 8.324 0.287 3.565 1.00 98.31 86 THR A O 1
ATOM 681 N N . GLY A 1 87 ? 7.391 2.078 4.557 1.00 98.00 87 GLY A N 1
ATOM 682 C CA . GLY 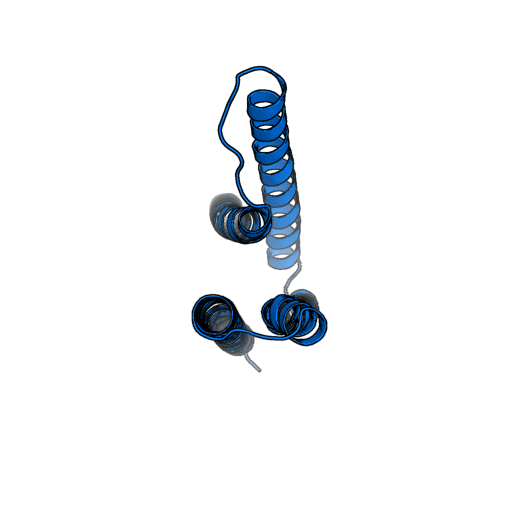A 1 87 ? 8.489 3.001 4.280 1.00 98.00 87 GLY A CA 1
ATOM 683 C C . GLY A 1 87 ? 9.821 2.538 4.867 1.00 98.00 87 GLY A C 1
ATOM 684 O O . GLY A 1 87 ? 10.839 2.599 4.180 1.00 98.00 87 GLY A O 1
ATOM 685 N N . ILE A 1 88 ? 9.821 2.023 6.101 1.00 98.50 88 ILE A N 1
ATOM 686 C CA . ILE A 1 88 ? 11.020 1.448 6.727 1.00 98.50 88 ILE A CA 1
ATOM 687 C C . ILE A 1 88 ? 11.519 0.261 5.899 1.00 98.50 88 ILE A C 1
ATOM 689 O O . ILE A 1 88 ? 12.668 0.269 5.473 1.00 98.50 88 ILE A O 1
ATOM 693 N N . LEU A 1 89 ? 10.659 -0.718 5.608 1.00 98.00 89 LEU A N 1
ATOM 694 C CA . LEU A 1 89 ? 11.046 -1.930 4.883 1.00 98.00 89 LEU A CA 1
ATOM 695 C C . LEU A 1 89 ? 11.546 -1.627 3.466 1.00 98.00 89 LEU A C 1
ATOM 697 O O . LEU A 1 89 ? 12.596 -2.135 3.074 1.00 98.00 89 LEU A O 1
ATOM 701 N N . THR A 1 90 ? 10.844 -0.780 2.706 1.00 97.38 90 THR A N 1
ATOM 702 C CA . THR A 1 90 ? 11.259 -0.421 1.340 1.00 97.38 90 THR A CA 1
ATOM 703 C C . THR A 1 90 ? 12.555 0.372 1.332 1.00 97.38 90 THR A C 1
ATOM 705 O O . THR A 1 90 ? 13.395 0.151 0.467 1.00 97.38 90 THR A O 1
ATOM 708 N N . THR A 1 91 ? 12.744 1.279 2.293 1.00 97.38 91 THR A N 1
ATOM 709 C CA . THR A 1 91 ? 13.968 2.087 2.379 1.00 97.38 91 THR A CA 1
ATOM 710 C C . THR A 1 91 ? 15.151 1.229 2.806 1.00 97.38 91 THR A C 1
ATOM 712 O O . THR A 1 91 ? 16.211 1.300 2.191 1.00 97.38 91 THR A O 1
ATOM 715 N N . SER A 1 92 ? 14.966 0.359 3.803 1.00 97.88 92 SER A N 1
ATOM 716 C CA . SER A 1 92 ? 15.971 -0.628 4.197 1.00 97.88 92 SER A CA 1
ATOM 717 C C . SER A 1 92 ? 16.367 -1.511 3.017 1.00 97.88 92 SER A C 1
ATOM 719 O O . SER A 1 92 ? 17.556 -1.697 2.776 1.00 97.88 92 SER A O 1
ATOM 721 N N . TYR A 1 93 ? 15.397 -1.997 2.238 1.00 97.44 93 TYR A N 1
ATOM 722 C CA . TYR A 1 93 ? 15.690 -2.783 1.042 1.00 97.44 93 TYR A CA 1
ATOM 723 C C . TYR A 1 93 ? 16.409 -1.965 -0.038 1.00 97.44 93 TYR A C 1
ATOM 725 O O . TYR A 1 93 ? 17.357 -2.453 -0.644 1.00 97.44 93 TYR A O 1
ATOM 733 N N . GLY A 1 94 ? 16.026 -0.701 -0.230 1.00 96.56 94 GLY A N 1
ATOM 734 C CA . GLY A 1 94 ? 16.718 0.220 -1.131 1.00 96.56 94 GLY A CA 1
ATOM 735 C C . GLY A 1 94 ? 18.186 0.434 -0.750 1.00 96.56 94 GLY A C 1
ATOM 736 O O . GLY A 1 94 ? 19.046 0.452 -1.625 1.00 96.56 94 GLY A O 1
ATOM 737 N N . PHE A 1 95 ? 18.509 0.511 0.545 1.00 97.69 95 PHE A N 1
ATOM 738 C CA . PHE A 1 95 ? 19.902 0.551 0.999 1.00 97.69 95 PHE A CA 1
ATOM 739 C C . PHE A 1 95 ? 20.652 -0.754 0.728 1.00 97.69 95 PHE A C 1
ATOM 741 O O . PHE A 1 95 ? 21.812 -0.711 0.325 1.00 97.69 95 PHE A O 1
ATOM 748 N N . LEU A 1 96 ? 20.002 -1.907 0.905 1.00 97.69 96 LEU A N 1
ATOM 749 C CA . LEU A 1 96 ? 20.600 -3.200 0.560 1.00 97.69 96 LEU A CA 1
ATOM 750 C C . LEU A 1 96 ? 20.887 -3.303 -0.945 1.00 97.69 96 LEU A C 1
ATOM 752 O O . LEU A 1 96 ? 21.940 -3.801 -1.331 1.00 97.69 96 LEU A O 1
ATOM 756 N N . GLN A 1 97 ? 19.999 -2.788 -1.797 1.00 96.69 97 GLN A N 1
ATOM 757 C CA . GLN A 1 97 ? 20.252 -2.699 -3.238 1.00 96.69 97 GLN A CA 1
ATOM 758 C C . GLN A 1 97 ? 21.405 -1.745 -3.561 1.00 96.69 97 GLN A C 1
ATOM 760 O O . GLN A 1 97 ? 22.238 -2.055 -4.404 1.00 96.69 97 GLN A O 1
ATOM 765 N N . ALA A 1 98 ? 21.463 -0.589 -2.895 1.00 96.31 98 ALA A N 1
ATOM 766 C CA . ALA A 1 98 ? 22.461 0.439 -3.178 1.00 96.31 98 ALA A CA 1
ATOM 767 C C . ALA A 1 98 ? 23.879 0.074 -2.708 1.00 96.31 98 ALA A C 1
ATOM 769 O O . ALA A 1 98 ? 24.847 0.542 -3.303 1.00 96.31 98 ALA A O 1
ATOM 770 N N . TYR A 1 99 ? 24.007 -0.714 -1.634 1.00 97.69 99 TYR A N 1
ATOM 771 C CA . TYR A 1 99 ? 25.288 -0.921 -0.946 1.00 97.69 99 TYR A CA 1
ATOM 772 C C . TYR A 1 99 ? 25.683 -2.384 -0.717 1.00 97.69 99 TYR A C 1
ATOM 774 O O . TYR A 1 99 ? 26.805 -2.629 -0.283 1.00 97.69 99 TYR A O 1
ATOM 782 N N . ALA A 1 100 ? 24.789 -3.348 -0.955 1.00 96.69 100 ALA A N 1
ATOM 783 C CA . ALA A 1 100 ? 25.021 -4.763 -0.650 1.00 96.69 100 ALA A CA 1
ATOM 784 C C . ALA A 1 100 ? 24.661 -5.712 -1.810 1.00 96.69 100 ALA A C 1
ATOM 786 O O . ALA A 1 100 ? 24.466 -6.903 -1.575 1.00 96.69 100 ALA A O 1
ATOM 787 N N . ASP A 1 101 ? 24.552 -5.195 -3.041 1.00 96.31 101 ASP A N 1
ATOM 788 C CA . ASP A 1 101 ? 24.295 -5.960 -4.274 1.00 96.31 101 ASP A CA 1
ATOM 789 C C . ASP A 1 101 ? 23.031 -6.847 -4.228 1.00 96.31 101 ASP A C 1
ATOM 791 O O . ASP A 1 101 ? 22.950 -7.897 -4.871 1.00 96.31 101 ASP A O 1
ATOM 795 N N . PHE A 1 102 ? 22.011 -6.435 -3.464 1.00 97.19 102 PHE A N 1
ATOM 796 C CA . PHE A 1 102 ? 20.725 -7.136 -3.444 1.00 97.19 102 PHE A CA 1
ATOM 797 C C . PHE A 1 102 ? 19.986 -6.999 -4.788 1.00 97.19 102 PHE A C 1
ATOM 799 O O . PHE A 1 102 ? 20.095 -5.967 -5.456 1.00 97.19 102 PHE A O 1
ATOM 806 N N . PRO A 1 103 ? 19.182 -8.006 -5.183 1.00 96.19 103 PRO A N 1
ATOM 807 C CA . PRO A 1 103 ? 18.456 -7.971 -6.447 1.00 96.19 103 PRO A CA 1
ATOM 808 C C . PRO A 1 103 ? 17.410 -6.845 -6.505 1.00 96.19 103 PRO A C 1
ATOM 810 O O . PRO A 1 103 ? 16.839 -6.413 -5.499 1.00 96.19 103 PRO A O 1
ATOM 813 N N . ALA A 1 104 ? 17.117 -6.388 -7.725 1.00 93.50 104 ALA A N 1
ATOM 814 C CA . ALA A 1 104 ? 16.039 -5.439 -7.966 1.00 93.50 104 ALA A CA 1
ATOM 815 C C . ALA A 1 104 ? 14.674 -6.075 -7.636 1.00 93.50 104 ALA A C 1
ATOM 817 O O . ALA A 1 104 ? 14.369 -7.175 -8.094 1.00 93.50 104 ALA A O 1
ATOM 818 N N . ILE A 1 105 ? 13.849 -5.367 -6.861 1.00 93.00 105 ILE A N 1
ATOM 819 C CA . ILE A 1 105 ? 12.439 -5.700 -6.625 1.00 93.00 105 ILE A CA 1
ATOM 820 C C . ILE A 1 105 ? 11.582 -4.628 -7.288 1.00 93.00 105 ILE A C 1
ATOM 822 O O . ILE A 1 105 ? 11.805 -3.432 -7.092 1.00 93.00 105 ILE A O 1
ATOM 826 N N . ASP A 1 106 ? 10.571 -5.067 -8.032 1.00 91.06 106 ASP A N 1
ATOM 827 C CA . ASP A 1 106 ? 9.629 -4.175 -8.693 1.00 91.06 106 ASP A CA 1
ATOM 828 C C . ASP A 1 106 ? 8.760 -3.410 -7.689 1.00 91.06 106 ASP A C 1
ATOM 830 O O . ASP A 1 106 ? 8.168 -3.979 -6.766 1.00 91.06 106 ASP A O 1
ATOM 834 N N . LEU A 1 107 ? 8.582 -2.110 -7.937 1.00 91.50 107 LEU A N 1
ATOM 835 C CA . LEU A 1 107 ? 7.756 -1.225 -7.105 1.00 91.50 107 LEU A CA 1
ATOM 836 C C . LEU A 1 107 ? 6.279 -1.649 -7.033 1.00 91.50 107 LEU A C 1
ATOM 838 O O . LEU A 1 107 ? 5.560 -1.217 -6.133 1.00 91.50 107 LEU A O 1
ATOM 842 N N . ILE A 1 108 ? 5.828 -2.530 -7.933 1.00 87.44 108 ILE A N 1
ATOM 843 C CA . ILE A 1 108 ? 4.478 -3.108 -7.915 1.00 87.44 108 ILE A CA 1
ATOM 844 C C . ILE A 1 108 ? 4.153 -3.813 -6.586 1.00 87.44 108 ILE A C 1
ATOM 846 O O . ILE A 1 108 ? 2.985 -3.895 -6.216 1.00 87.44 108 ILE A O 1
ATOM 850 N N . TRP A 1 109 ? 5.167 -4.273 -5.842 1.00 88.50 109 TRP A N 1
ATOM 851 C CA . TRP A 1 109 ? 5.008 -4.965 -4.559 1.00 88.50 109 TRP A CA 1
ATOM 852 C C . TRP A 1 109 ? 4.812 -4.041 -3.356 1.00 88.50 109 TRP A C 1
ATOM 854 O O . TRP A 1 109 ? 4.316 -4.488 -2.320 1.00 88.50 109 TRP A O 1
ATOM 864 N N . VAL A 1 110 ? 5.135 -2.752 -3.490 1.00 94.19 110 VAL A N 1
ATOM 865 C CA . VAL A 1 110 ? 5.052 -1.774 -2.393 1.00 94.19 110 VAL A CA 1
ATOM 866 C C . VAL A 1 110 ? 3.613 -1.642 -1.895 1.00 94.19 110 VAL A C 1
ATOM 868 O O . VAL A 1 110 ? 3.353 -1.721 -0.695 1.00 94.19 110 VAL A O 1
ATOM 871 N N . PHE A 1 111 ? 2.659 -1.491 -2.817 1.00 90.06 111 PHE A N 1
ATOM 872 C CA . PHE A 1 111 ? 1.253 -1.319 -2.461 1.00 90.06 111 PHE A CA 1
ATOM 873 C C . PHE A 1 111 ? 0.622 -2.592 -1.858 1.00 90.06 111 PHE A C 1
ATOM 875 O O . PHE A 1 111 ? 0.052 -2.491 -0.771 1.00 90.06 111 PHE A O 1
ATOM 882 N N . PRO A 1 112 ? 0.763 -3.799 -2.451 1.00 89.50 112 PRO A N 1
ATOM 883 C CA . PRO A 1 112 ? 0.345 -5.049 -1.812 1.00 89.50 112 PRO A CA 1
ATOM 884 C C . PRO A 1 112 ? 0.925 -5.246 -0.409 1.00 89.50 112 PRO A C 1
ATOM 886 O O . PRO A 1 112 ? 0.189 -5.621 0.502 1.00 89.50 112 PRO A O 1
ATOM 889 N N . MET A 1 113 ? 2.214 -4.948 -0.212 1.00 94.81 113 MET A N 1
ATOM 890 C CA . MET A 1 113 ? 2.848 -5.027 1.105 1.00 94.81 113 MET A CA 1
ATOM 891 C C . MET A 1 113 ? 2.170 -4.089 2.109 1.00 94.81 113 MET A C 1
ATOM 893 O O . MET A 1 113 ? 1.837 -4.519 3.213 1.00 94.81 113 MET A O 1
ATOM 897 N N . MET A 1 114 ? 1.899 -2.841 1.719 1.00 95.69 114 MET A N 1
ATOM 898 C CA . MET A 1 114 ? 1.189 -1.886 2.571 1.00 95.69 114 MET A CA 1
ATOM 899 C C . MET A 1 114 ? -0.212 -2.380 2.948 1.00 95.69 114 MET A C 1
ATOM 901 O O . MET A 1 114 ? -0.587 -2.296 4.114 1.00 95.69 114 MET A O 1
ATOM 905 N N . ILE A 1 115 ? -0.974 -2.943 2.002 1.00 91.94 115 ILE A N 1
ATOM 906 C CA . ILE A 1 115 ? -2.314 -3.497 2.268 1.00 91.94 115 ILE A CA 1
ATOM 907 C C . ILE A 1 115 ? -2.253 -4.657 3.269 1.00 91.94 115 ILE A C 1
ATOM 909 O O . ILE A 1 115 ? -3.062 -4.718 4.196 1.00 91.94 115 ILE A O 1
ATOM 913 N N . VAL A 1 116 ? -1.280 -5.559 3.123 1.00 93.19 116 VAL A N 1
ATOM 914 C CA . VAL A 1 116 ? -1.074 -6.670 4.063 1.00 93.19 116 VAL A CA 1
ATOM 915 C C . VAL A 1 116 ? -0.737 -6.141 5.458 1.00 93.19 116 VAL A C 1
ATOM 917 O O . VAL A 1 116 ? -1.357 -6.544 6.445 1.00 93.19 116 VAL A O 1
ATOM 920 N N . LEU A 1 117 ? 0.197 -5.191 5.550 1.00 96.69 117 LEU A N 1
ATOM 921 C CA . LEU A 1 117 ? 0.569 -4.557 6.814 1.00 96.69 117 LEU A CA 1
ATOM 922 C C . LEU A 1 117 ? -0.596 -3.787 7.440 1.00 96.69 117 LEU A C 1
ATOM 924 O O . LEU A 1 117 ? -0.729 -3.781 8.664 1.00 96.69 117 LEU A O 1
ATOM 928 N N . TRP A 1 118 ? -1.458 -3.172 6.630 1.00 95.44 118 TRP A N 1
ATOM 929 C CA . TRP A 1 118 ? -2.661 -2.494 7.102 1.00 95.44 118 TRP A CA 1
ATOM 930 C C . TRP A 1 118 ? -3.642 -3.484 7.733 1.00 95.44 118 TRP A C 1
ATOM 932 O O . TRP A 1 118 ? -4.067 -3.260 8.866 1.00 95.44 118 TRP A O 1
ATOM 942 N N . GLY A 1 119 ? -3.907 -4.624 7.087 1.00 92.19 119 GLY A N 1
ATOM 943 C CA . GLY A 1 119 ? -4.748 -5.687 7.648 1.00 92.19 119 GLY A CA 1
ATOM 944 C C . GLY A 1 119 ? -4.226 -6.232 8.984 1.00 92.19 119 GLY A C 1
ATOM 945 O O . GLY A 1 119 ? -4.988 -6.368 9.944 1.00 92.19 119 GLY A O 1
ATOM 946 N N . PHE A 1 120 ? -2.915 -6.475 9.092 1.00 96.00 120 PHE A N 1
ATOM 947 C CA . PHE A 1 120 ? -2.296 -6.885 10.359 1.00 96.00 120 PHE A CA 1
ATOM 948 C C . PHE A 1 120 ? -2.381 -5.798 11.431 1.00 96.00 120 PHE A C 1
ATOM 950 O O . PHE A 1 120 ? -2.692 -6.091 12.587 1.00 96.00 120 PHE A O 1
ATOM 957 N N . SER A 1 121 ? -2.139 -4.542 11.053 1.00 95.88 121 SER A N 1
ATOM 958 C CA . SER A 1 121 ? -2.212 -3.406 11.972 1.00 95.88 121 SER A CA 1
ATOM 959 C C . SER A 1 121 ? -3.634 -3.202 12.495 1.00 95.88 121 SER A C 1
ATOM 961 O O . SER A 1 121 ? -3.820 -2.957 13.686 1.00 95.88 121 SER A O 1
ATOM 963 N N . GLN A 1 122 ? -4.644 -3.360 11.636 1.00 93.88 122 GLN A N 1
ATOM 964 C CA . GLN A 1 122 ? -6.049 -3.300 12.027 1.00 93.88 122 GLN A CA 1
ATOM 965 C C . GLN A 1 122 ? -6.368 -4.397 13.050 1.00 93.88 122 GLN A C 1
ATOM 967 O O . GLN A 1 122 ? -6.845 -4.084 14.138 1.00 93.88 122 GLN A O 1
ATOM 972 N N . ALA A 1 123 ? -6.019 -5.657 12.764 1.00 92.81 123 ALA A N 1
ATOM 973 C CA . ALA A 1 123 ? -6.241 -6.769 13.690 1.00 92.81 123 ALA A CA 1
ATOM 974 C C . ALA A 1 123 ? -5.523 -6.572 15.041 1.00 92.81 123 ALA A C 1
ATOM 976 O O . ALA A 1 123 ? -6.052 -6.939 16.093 1.00 92.81 123 ALA A O 1
ATOM 977 N N . TYR A 1 124 ? -4.326 -5.977 15.029 1.00 95.94 124 TYR A N 1
ATOM 978 C CA . TYR A 1 124 ? -3.595 -5.616 16.243 1.00 95.94 124 TYR A CA 1
ATOM 979 C C . TYR A 1 124 ? -4.355 -4.577 17.083 1.00 95.94 124 TYR A C 1
ATOM 981 O O . TYR A 1 124 ? -4.560 -4.791 18.280 1.00 95.94 124 TYR A O 1
ATOM 989 N N . TYR A 1 125 ? -4.804 -3.475 16.475 1.00 95.25 125 TYR A N 1
ATOM 990 C CA . TYR A 1 125 ? -5.515 -2.420 17.200 1.00 95.25 125 TYR A CA 1
ATOM 991 C C . TYR A 1 125 ? -6.912 -2.858 17.655 1.00 95.25 125 TYR A C 1
ATOM 993 O O . TYR A 1 125 ? -7.277 -2.570 18.790 1.00 95.25 125 TYR A O 1
ATOM 1001 N N . GLU A 1 126 ? -7.657 -3.619 16.853 1.00 92.12 126 GLU A N 1
ATOM 1002 C CA . GLU A 1 126 ? -8.951 -4.186 17.264 1.00 92.12 126 GLU A CA 1
ATOM 1003 C C . GLU A 1 126 ? -8.828 -5.048 18.528 1.00 92.12 126 GLU A C 1
ATOM 1005 O O . GLU A 1 126 ? -9.631 -4.917 19.453 1.00 92.12 126 GLU A O 1
ATOM 1010 N N . ARG A 1 127 ? -7.797 -5.902 18.606 1.00 92.44 127 ARG A N 1
ATOM 1011 C CA . ARG A 1 127 ? -7.520 -6.709 19.807 1.00 92.44 127 ARG A CA 1
ATOM 1012 C C . ARG A 1 127 ? -7.120 -5.840 20.993 1.00 92.44 127 ARG A C 1
ATOM 1014 O O . ARG A 1 127 ? -7.588 -6.076 22.101 1.00 92.44 127 ARG A O 1
ATOM 1021 N N . LYS A 1 128 ? -6.274 -4.835 20.753 1.00 92.44 128 LYS A N 1
ATOM 1022 C CA . LYS A 1 128 ? -5.796 -3.918 21.792 1.00 92.44 128 LYS A CA 1
ATOM 10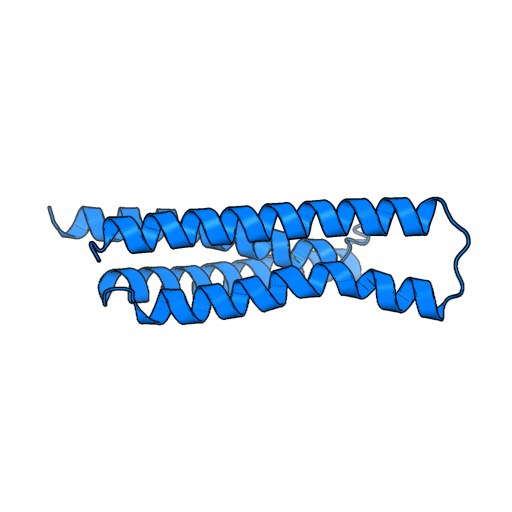23 C C . LYS A 1 128 ? -6.935 -3.137 22.447 1.00 92.44 128 LYS A C 1
ATOM 1025 O O . LYS A 1 128 ? -6.898 -2.958 23.655 1.00 92.44 128 LYS A O 1
ATOM 1030 N N . TYR A 1 129 ? -7.913 -2.686 21.664 1.00 90.81 129 TYR A N 1
ATOM 1031 C CA . TYR A 1 129 ? -9.047 -1.915 22.176 1.00 90.81 129 TYR A CA 1
ATOM 1032 C C . TYR A 1 129 ? -10.167 -2.777 22.761 1.00 90.81 129 TYR A C 1
ATOM 1034 O O . TYR A 1 129 ? -10.845 -2.324 23.671 1.00 90.81 129 TYR A O 1
ATOM 1042 N N . ARG A 1 130 ? -10.334 -4.035 22.326 1.00 84.25 130 ARG A N 1
ATOM 1043 C CA . ARG A 1 130 ? -11.244 -4.964 23.024 1.00 84.25 130 ARG A CA 1
ATOM 1044 C C . ARG A 1 130 ? -10.804 -5.267 24.454 1.00 84.25 130 ARG A C 1
ATOM 1046 O O . ARG A 1 130 ? -11.652 -5.394 25.319 1.00 84.25 130 ARG A O 1
ATOM 1053 N N . GLY A 1 131 ? -9.498 -5.395 24.691 1.00 75.56 131 GLY A N 1
ATOM 1054 C CA . GLY A 1 131 ? -8.960 -5.723 26.016 1.00 75.56 131 GLY A CA 1
ATOM 1055 C C . GLY A 1 131 ? -8.948 -4.565 27.019 1.00 75.56 131 GLY A C 1
ATOM 1056 O O . GLY A 1 131 ? -8.481 -4.760 28.131 1.00 75.56 131 GLY A O 1
ATOM 1057 N N . THR A 1 132 ? -9.387 -3.363 26.634 1.00 68.75 132 THR A N 1
ATOM 1058 C CA . THR A 1 132 ? -9.531 -2.211 27.547 1.00 68.75 132 THR A CA 1
ATOM 1059 C C . THR A 1 132 ? -10.956 -2.014 28.065 1.00 68.75 132 THR A C 1
ATOM 1061 O O . THR A 1 132 ? -11.148 -1.182 28.945 1.00 68.75 132 THR A O 1
ATOM 1064 N N . ASP A 1 133 ? -11.926 -2.756 27.522 1.00 57.75 133 ASP A N 1
ATOM 1065 C CA . ASP A 1 133 ? -13.338 -2.711 27.927 1.00 57.75 133 ASP A CA 1
ATOM 1066 C C . ASP A 1 133 ? -13.708 -3.832 28.935 1.00 57.75 133 ASP A C 1
ATOM 1068 O O . ASP A 1 133 ? -14.867 -3.922 29.343 1.00 57.75 133 ASP A O 1
ATOM 1072 N N . GLU A 1 134 ? -12.742 -4.680 29.326 1.00 49.28 134 GLU A N 1
ATOM 1073 C CA . GLU A 1 134 ? -12.833 -5.685 30.411 1.00 49.28 134 GLU A CA 1
ATOM 1074 C C . GLU A 1 134 ? -12.186 -5.163 31.703 1.00 49.28 134 GLU A C 1
ATOM 1076 O O . GLU A 1 134 ? -12.773 -5.398 32.785 1.00 49.28 134 GLU A O 1
#

Secondary structure (DSSP, 8-state):
--HHHHHHHHHHHHHHHHHHHHHHHHHHHHHHHHS---HHHHHHHHTTTHHHHHHHHHHHHHHHTTS-HHHHHHHHHHHHHHHHHHHHHHHHHHHHHHHS-PPP--GGGHHHHHHHHHHHHHHHHHHHHHTT--

Sequence (134 aa):
MSQKVIHQTYMRRMAGTAVVYVASVFAVTLLINTVDLPRLIRTLLAFIPMLPIIYGLWAYSNFADQLDELQRLIQNKAIVLSAGLTGILTTSYGFLQAYADFPAIDLIWVFPMMIVLWGFSQAYYERKYRGTDE

pLDDT: mean 88.69, std 9.6, range [49.28, 98.5]

Foldseek 3Di:
DDPVVLVVVLVVLLVVLVVQLVVLVVVLVVPPVPDDDDPVVNVVSVCSSVVSVVVNVVSVVVSLVVDDPLLVVLLVQLLVQLVVVLCVVVVVVVVCVVPVVDDDDDPVVSVVSSVVSSVVSSVVSVVVVVVVVD